Protein AF-F1JXZ9-F1 (afdb_monomer_lite)

Secondary structure (DSSP, 8-state):
--S-BSSSS-B--SSSHHHHHHHHHH--GGG--EEEEEEEEEE--PPP-SS--SEEEEEEEEEEEET--HHHHHHHHHHHHHHHH-TT--EEEEEEEETTEEEEEEEEEE-TTTTTS--TTTTTSSEEEEEEEEEEPHHHHHHTT--TTTEEEEEEEE-

InterPro domains:
  IPR002319 Phenylalanyl-tRNA synthetase [PF01409] (1-159)
  IPR006195 Aminoacyl-tRNA synthetase, class II [PS50862] (1-159)
  IPR045864 Class II Aminoacyl-tRNA synthetase/Biotinyl protein ligase (BPL) and lipoyl protein ligase (LPL) [G3DSA:3.30.930.10] (1-159)
  IPR045864 Class II Aminoacyl-tRNA synthetase/Biotinyl protein ligase (BPL) and lipoyl protein ligase (LPL) [SSF55681] (1-159)

Sequence (159 aa):
QDTFYITNEVLLRTHTSPMQARTMDAHDFSKGGLRMIAPGRVYRRDTDDATHSHQFHQIEGLVVDKNITMADLKGTLDLVMKKMFGQERELRWRPSYFPFTEPSVEVDISCFKCGGKGCNVCKHTGWIEILGAGMVHPNVLEMSGLDSSVYSGFAFGLG

Radius of gyration: 17.1 Å; chains: 1; bounding box: 45×29×46 Å

Foldseek 3Di:
DKWAAPDPPRTFAQAQCVVVLVCLLVDDCVVFKDKDKGKDKGAINDDDDPPDDRIDIKIKIKTKGFPDDVVNVVVVCLVVCCVVQNVLKDKDWDADDDPQAPRKIWIWIQDNPPRQCADPVCNGRRIDTFKIKHKGDQVSCVVSVHHSVGMIMMMMMGD

pLDDT: mean 96.51, std 2.67, range [73.06, 98.81]

Structure (mmCIF, N/CA/C/O backbone):
data_AF-F1JXZ9-F1
#
_entry.id   AF-F1JXZ9-F1
#
loop_
_atom_site.group_PDB
_atom_site.id
_atom_site.type_symbol
_atom_site.label_atom_id
_atom_site.label_alt_id
_atom_site.label_comp_id
_atom_site.label_asym_id
_atom_site.label_entity_id
_atom_site.label_seq_id
_atom_site.pdbx_PDB_ins_code
_atom_site.Cartn_x
_atom_site.Cartn_y
_atom_site.Cartn_z
_atom_site.occupancy
_atom_site.B_iso_or_equiv
_atom_site.auth_seq_id
_atom_site.auth_comp_id
_atom_site.auth_asym_id
_atom_site.auth_atom_id
_atom_site.pdbx_PDB_model_num
ATOM 1 N N . GLN A 1 1 ? 15.072 14.075 6.933 1.00 73.06 1 GLN A N 1
ATOM 2 C CA . GLN A 1 1 ? 15.716 13.205 5.921 1.00 73.06 1 GLN A CA 1
ATOM 3 C C . GLN A 1 1 ? 15.483 11.793 6.409 1.00 73.06 1 GLN A C 1
ATOM 5 O O . GLN A 1 1 ? 16.149 11.369 7.349 1.00 73.06 1 GLN A O 1
ATOM 10 N N . ASP A 1 2 ? 14.477 11.132 5.841 1.00 91.88 2 ASP A N 1
ATOM 11 C CA . ASP A 1 2 ? 13.658 10.138 6.562 1.00 91.88 2 ASP A CA 1
ATOM 12 C C . ASP A 1 2 ? 14.063 8.692 6.230 1.00 91.88 2 ASP A C 1
ATOM 14 O O . ASP A 1 2 ? 13.440 7.718 6.646 1.00 91.88 2 ASP A O 1
ATOM 18 N N . THR A 1 3 ? 15.144 8.553 5.463 1.00 96.56 3 THR A N 1
ATOM 19 C CA . THR A 1 3 ? 15.634 7.304 4.883 1.00 96.56 3 THR A CA 1
ATOM 20 C C . THR A 1 3 ? 17.068 7.041 5.326 1.00 96.56 3 THR A C 1
ATOM 22 O O . THR A 1 3 ? 17.891 7.958 5.378 1.00 96.56 3 THR A O 1
ATOM 25 N N . PHE A 1 4 ? 17.375 5.777 5.622 1.00 96.62 4 PHE A N 1
ATOM 26 C CA . PHE A 1 4 ? 18.737 5.324 5.886 1.00 96.62 4 PHE A CA 1
ATOM 27 C C . PHE A 1 4 ? 19.455 4.992 4.577 1.00 96.62 4 PHE A C 1
ATOM 29 O O . PHE A 1 4 ? 19.076 4.054 3.875 1.00 96.62 4 PHE A O 1
ATOM 36 N N . TYR A 1 5 ? 20.516 5.738 4.283 1.00 96.94 5 TYR A N 1
ATOM 37 C CA . TYR A 1 5 ? 21.385 5.527 3.128 1.00 96.94 5 TYR A CA 1
ATOM 38 C C . TYR A 1 5 ? 22.677 4.820 3.553 1.00 96.94 5 TYR A C 1
ATOM 40 O O . TYR A 1 5 ? 23.286 5.185 4.558 1.00 96.94 5 TYR A O 1
ATOM 48 N N . ILE A 1 6 ? 23.089 3.814 2.782 1.00 97.12 6 ILE A N 1
ATOM 49 C CA . ILE A 1 6 ? 24.401 3.152 2.886 1.00 97.12 6 ILE A CA 1
ATOM 50 C C . ILE A 1 6 ? 25.400 3.868 1.967 1.00 97.12 6 ILE A C 1
ATOM 52 O O . ILE A 1 6 ? 26.544 4.107 2.343 1.00 97.12 6 ILE A O 1
ATOM 56 N N . THR A 1 7 ? 24.945 4.236 0.768 1.00 97.06 7 THR A N 1
ATOM 57 C CA . THR A 1 7 ? 25.643 5.092 -0.203 1.00 97.06 7 THR A CA 1
ATOM 58 C C . THR A 1 7 ? 24.642 6.099 -0.779 1.00 97.06 7 THR A C 1
ATOM 60 O O . THR A 1 7 ? 23.485 6.104 -0.373 1.00 97.06 7 THR A O 1
ATOM 63 N N . ASN A 1 8 ? 25.032 6.927 -1.751 1.00 94.69 8 ASN A N 1
ATOM 64 C CA . ASN A 1 8 ? 24.096 7.855 -2.406 1.00 94.69 8 ASN A CA 1
ATOM 65 C C . ASN A 1 8 ? 22.970 7.153 -3.197 1.00 94.69 8 ASN A C 1
ATOM 67 O O . ASN A 1 8 ? 21.946 7.772 -3.467 1.00 94.69 8 ASN A O 1
ATOM 71 N N . GLU A 1 9 ? 23.146 5.877 -3.553 1.00 95.50 9 GLU A N 1
ATOM 72 C CA . GLU A 1 9 ? 22.206 5.106 -4.387 1.00 95.50 9 GLU A CA 1
ATOM 73 C C . GLU A 1 9 ? 21.636 3.878 -3.664 1.00 95.50 9 GLU A C 1
ATOM 75 O O . GLU A 1 9 ? 20.565 3.382 -4.011 1.00 95.50 9 GLU A O 1
ATOM 80 N N . VAL A 1 10 ? 22.338 3.378 -2.644 1.00 97.44 10 VAL A N 1
ATOM 81 C CA . VAL A 1 10 ? 21.934 2.197 -1.879 1.00 97.44 10 VAL A CA 1
ATOM 82 C C . VAL A 1 10 ? 21.351 2.639 -0.547 1.00 97.44 10 VAL A C 1
ATOM 84 O O . VAL A 1 10 ? 22.014 3.306 0.247 1.00 97.44 10 VAL A O 1
ATOM 87 N N . LEU A 1 11 ? 20.119 2.217 -0.282 1.00 98.00 11 LEU A N 1
ATOM 88 C CA . LEU A 1 11 ? 19.359 2.559 0.916 1.00 98.00 11 LEU A CA 1
ATOM 89 C C . LEU A 1 11 ? 18.684 1.329 1.522 1.00 98.00 11 LEU A C 1
ATOM 91 O O . LEU A 1 11 ? 18.453 0.324 0.843 1.00 98.00 11 LEU A O 1
ATOM 95 N N . LEU A 1 12 ? 18.339 1.418 2.805 1.00 98.19 12 LEU A N 1
ATOM 96 C CA . LEU A 1 12 ? 17.421 0.468 3.423 1.00 98.19 12 LEU A CA 1
ATOM 97 C C . LEU A 1 12 ? 15.999 0.804 2.976 1.00 98.19 12 LEU A C 1
ATOM 99 O O . LEU A 1 12 ? 15.550 1.938 3.136 1.00 98.19 12 LEU A O 1
ATOM 103 N N . ARG A 1 13 ? 15.291 -0.177 2.404 1.00 97.88 13 ARG A N 1
ATOM 104 C CA . ARG A 1 13 ? 13.945 0.037 1.854 1.00 97.88 13 ARG A CA 1
ATOM 105 C C . ARG A 1 13 ? 12.994 0.624 2.906 1.00 97.88 13 ARG A C 1
ATOM 107 O O . ARG A 1 13 ? 12.898 0.115 4.025 1.00 97.88 13 ARG A O 1
ATOM 114 N N . THR A 1 14 ? 12.261 1.657 2.514 1.00 97.75 14 THR A N 1
ATOM 115 C CA . THR A 1 14 ? 11.321 2.399 3.371 1.00 97.75 14 THR A CA 1
ATOM 116 C C . THR A 1 14 ? 9.903 1.830 3.360 1.00 97.75 14 THR A C 1
ATOM 118 O O . THR A 1 14 ? 9.069 2.217 4.179 1.00 97.75 14 THR A O 1
ATOM 121 N N . HIS A 1 15 ? 9.649 0.911 2.431 1.00 98.06 15 HIS A N 1
ATOM 122 C CA . HIS A 1 15 ? 8.406 0.185 2.214 1.00 98.06 15 HIS A CA 1
ATOM 123 C C . HIS A 1 15 ? 8.714 -1.107 1.427 1.00 98.06 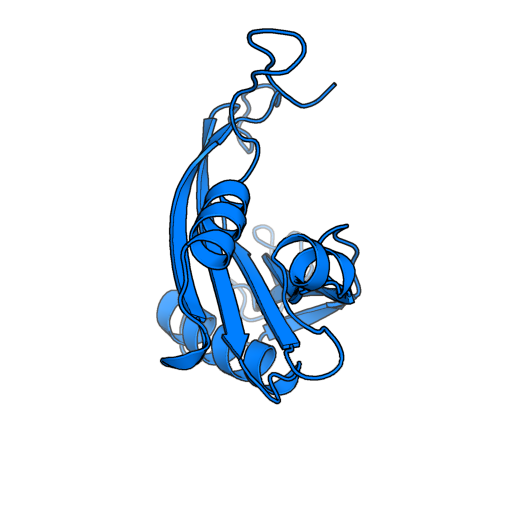15 HIS A C 1
ATOM 125 O O . HIS A 1 15 ? 9.846 -1.334 0.977 1.00 98.06 15 HIS A O 1
ATOM 131 N N . THR A 1 16 ? 7.734 -1.996 1.292 1.00 98.44 16 THR A N 1
ATOM 132 C CA . THR A 1 16 ? 7.861 -3.270 0.562 1.00 98.44 16 THR A CA 1
ATOM 133 C C . THR A 1 16 ? 7.536 -3.156 -0.931 1.00 98.44 16 THR A C 1
ATOM 135 O O . THR A 1 16 ? 7.866 -4.080 -1.676 1.00 98.44 16 THR A O 1
ATOM 138 N N . SER A 1 17 ? 7.016 -2.018 -1.407 1.00 97.88 17 SER A N 1
ATOM 139 C CA . SER A 1 17 ? 6.709 -1.778 -2.831 1.00 97.88 17 SER A CA 1
ATOM 140 C C . SER A 1 17 ? 7.855 -2.030 -3.828 1.00 97.88 17 SER A C 1
ATOM 142 O O . SER A 1 17 ? 7.555 -2.433 -4.949 1.00 97.88 17 SER A O 1
ATOM 144 N N . PRO A 1 18 ? 9.165 -1.916 -3.499 1.00 97.75 18 PRO A N 1
ATOM 145 C CA . PRO A 1 18 ? 10.213 -2.341 -4.430 1.00 97.75 18 PRO A CA 1
ATOM 146 C C . PRO A 1 18 ? 10.123 -3.828 -4.802 1.00 97.75 18 PRO A C 1
ATOM 148 O O . PRO A 1 18 ? 10.590 -4.222 -5.867 1.00 97.75 18 PRO A O 1
ATOM 151 N N . MET A 1 19 ? 9.519 -4.663 -3.948 1.00 98.00 19 MET A N 1
ATOM 152 C CA . MET A 1 19 ? 9.214 -6.052 -4.295 1.00 98.00 19 MET A CA 1
ATOM 153 C C . MET A 1 19 ? 8.119 -6.133 -5.354 1.00 98.00 19 MET A C 1
ATOM 155 O O . MET A 1 19 ? 8.246 -6.933 -6.268 1.00 98.00 19 MET A O 1
ATOM 159 N N . GLN A 1 20 ? 7.091 -5.286 -5.268 1.00 97.88 20 GLN A N 1
ATOM 160 C CA . GLN A 1 20 ? 6.029 -5.217 -6.273 1.00 97.88 20 GLN A CA 1
ATOM 161 C C . GLN A 1 20 ? 6.572 -4.804 -7.636 1.00 97.88 20 GLN A C 1
ATOM 163 O O . GLN A 1 20 ? 6.276 -5.474 -8.615 1.00 97.88 20 GLN A O 1
ATOM 168 N N . ALA A 1 21 ? 7.419 -3.769 -7.690 1.00 96.88 21 ALA A N 1
ATOM 169 C CA . ALA A 1 21 ? 8.076 -3.344 -8.927 1.00 96.88 21 ALA A CA 1
ATOM 170 C C . ALA A 1 21 ? 8.881 -4.494 -9.556 1.00 96.88 21 ALA A C 1
ATOM 172 O O . ALA A 1 21 ? 8.637 -4.876 -10.694 1.00 96.88 21 ALA A O 1
ATOM 173 N N . ARG A 1 22 ? 9.746 -5.150 -8.769 1.00 97.81 22 ARG A N 1
ATOM 174 C CA . ARG A 1 22 ? 10.524 -6.312 -9.236 1.00 97.81 22 ARG A CA 1
ATOM 175 C C . ARG A 1 22 ? 9.647 -7.476 -9.695 1.00 97.81 22 ARG A C 1
ATOM 177 O O . ARG A 1 22 ? 10.033 -8.204 -10.603 1.00 97.81 22 ARG A O 1
ATOM 184 N N . THR A 1 23 ? 8.508 -7.696 -9.042 1.00 97.88 23 THR A N 1
ATOM 185 C CA . THR A 1 23 ? 7.568 -8.748 -9.433 1.00 97.88 23 THR A CA 1
ATOM 186 C C . THR A 1 23 ? 6.807 -8.377 -10.701 1.00 97.88 23 THR A C 1
ATOM 188 O O . THR A 1 23 ? 6.639 -9.255 -11.536 1.00 97.88 23 THR A O 1
ATOM 191 N N . MET A 1 24 ? 6.402 -7.117 -10.888 1.00 97.19 24 MET A N 1
ATOM 192 C CA . MET A 1 24 ? 5.811 -6.649 -12.147 1.00 97.19 24 MET A CA 1
ATOM 193 C C . MET A 1 24 ? 6.792 -6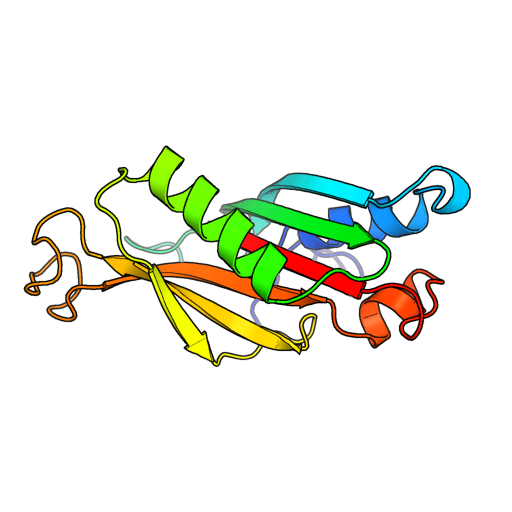.817 -13.308 1.00 97.19 24 MET A C 1
ATOM 195 O O . MET A 1 24 ? 6.423 -7.424 -14.307 1.00 97.19 24 MET A O 1
ATOM 199 N N . ASP A 1 25 ? 8.047 -6.392 -13.142 1.00 96.12 25 ASP A N 1
ATOM 200 C CA . ASP A 1 25 ? 9.079 -6.493 -14.185 1.00 96.12 25 ASP A CA 1
ATOM 201 C C . ASP A 1 25 ? 9.381 -7.950 -14.585 1.00 96.12 25 ASP A C 1
ATOM 203 O O . ASP A 1 25 ? 9.729 -8.234 -15.730 1.00 96.12 25 ASP A O 1
ATOM 207 N N . ALA A 1 26 ? 9.267 -8.887 -13.639 1.00 96.69 26 ALA A N 1
ATOM 208 C CA . ALA A 1 26 ? 9.510 -10.310 -13.872 1.00 96.69 26 ALA A CA 1
ATOM 209 C C . ALA A 1 26 ? 8.262 -11.092 -14.325 1.00 96.69 26 ALA A C 1
ATOM 211 O O . ALA A 1 26 ? 8.383 -12.261 -14.705 1.00 96.69 26 ALA A O 1
ATOM 212 N N . HIS A 1 27 ? 7.065 -10.504 -14.236 1.00 97.88 27 HIS A N 1
ATOM 213 C CA . HIS A 1 27 ? 5.809 -11.203 -14.500 1.00 97.88 27 HIS A CA 1
ATOM 214 C C . HIS A 1 27 ? 5.480 -11.232 -15.992 1.00 97.88 27 HIS A C 1
ATOM 216 O O . HIS A 1 27 ? 5.519 -10.228 -16.695 1.00 97.88 27 HIS A O 1
ATOM 222 N N . ASP A 1 28 ? 5.086 -12.406 -16.475 1.00 96.56 28 ASP A N 1
ATOM 223 C CA . ASP A 1 28 ? 4.630 -12.599 -17.847 1.00 96.56 28 ASP A CA 1
ATOM 224 C C . ASP A 1 28 ? 3.115 -12.355 -17.933 1.00 96.56 28 ASP A C 1
ATOM 226 O O . ASP A 1 28 ? 2.305 -13.265 -17.737 1.00 96.56 28 ASP A O 1
ATOM 230 N N . PHE A 1 29 ? 2.728 -11.115 -18.245 1.00 96.12 29 PHE A N 1
ATOM 231 C CA . PHE A 1 29 ? 1.322 -10.696 -18.337 1.00 96.12 29 PHE A CA 1
ATOM 232 C C . PHE A 1 29 ? 0.532 -11.378 -19.468 1.00 96.12 29 PHE A C 1
ATOM 234 O O . PHE A 1 29 ? -0.698 -11.307 -19.479 1.00 96.12 29 PHE A O 1
ATOM 241 N N . SER A 1 30 ? 1.187 -12.111 -20.380 1.00 94.44 30 SER A N 1
ATOM 242 C CA . SER A 1 30 ? 0.476 -12.969 -21.342 1.00 94.44 30 SER A CA 1
ATOM 243 C C . SER A 1 30 ? -0.196 -14.176 -20.672 1.00 94.44 30 SER A C 1
ATOM 245 O O . SER A 1 30 ? -1.155 -14.730 -21.211 1.00 94.44 30 SER A O 1
ATOM 247 N N . LYS A 1 31 ? 0.261 -14.552 -19.468 1.00 94.75 31 LYS A N 1
ATOM 248 C CA . LYS A 1 31 ? -0.275 -15.665 -18.668 1.00 94.75 31 LYS A CA 1
ATOM 249 C C . LYS A 1 31 ? -1.382 -15.250 -17.695 1.00 94.75 31 LYS A C 1
ATOM 251 O O . LYS A 1 31 ? -1.909 -16.105 -16.986 1.00 94.75 31 LYS A O 1
ATOM 256 N N . GLY A 1 32 ? -1.750 -13.968 -17.666 1.00 96.25 32 GLY A N 1
ATOM 257 C CA . GLY A 1 32 ? -2.814 -13.416 -16.823 1.00 96.25 32 GLY A CA 1
ATOM 258 C C . GLY A 1 32 ? -2.335 -12.305 -15.887 1.00 96.25 32 GLY A C 1
ATOM 259 O O . GLY A 1 32 ? -1.146 -11.992 -15.827 1.00 96.25 32 GLY A O 1
ATOM 260 N N . GLY A 1 33 ? -3.275 -11.702 -15.152 1.00 97.50 33 GLY A N 1
ATOM 261 C CA . GLY A 1 33 ? -2.985 -10.621 -14.210 1.00 97.50 33 GLY A CA 1
ATOM 262 C C . GLY A 1 33 ? -2.142 -11.043 -13.005 1.00 97.50 33 GLY A C 1
ATOM 263 O O . GLY A 1 33 ? -2.184 -12.191 -12.552 1.00 97.50 33 GLY A O 1
ATOM 264 N N . LEU A 1 34 ? -1.413 -10.078 -12.451 1.00 98.44 34 LEU A N 1
ATOM 265 C CA . LEU A 1 34 ? -0.584 -10.228 -11.262 1.00 98.44 34 LEU A CA 1
ATOM 266 C C . LEU A 1 34 ? -1.420 -9.991 -9.998 1.00 98.44 34 LEU A C 1
ATOM 268 O O . LEU A 1 34 ? -2.138 -9.000 -9.888 1.00 98.44 34 LEU A O 1
ATOM 272 N N . ARG A 1 35 ? -1.301 -10.890 -9.018 1.00 98.00 35 ARG A N 1
ATOM 273 C CA . ARG A 1 35 ? -1.885 -10.754 -7.674 1.00 98.00 35 ARG A CA 1
ATOM 274 C C . ARG A 1 35 ? -0.832 -11.183 -6.666 1.00 98.00 35 ARG A C 1
ATOM 276 O O . ARG A 1 35 ? -0.396 -12.332 -6.705 1.00 98.00 35 ARG A O 1
ATOM 283 N N . MET A 1 36 ? -0.409 -10.284 -5.786 1.00 97.94 36 MET A N 1
ATOM 284 C CA . MET A 1 36 ? 0.675 -10.575 -4.848 1.00 97.94 36 MET A CA 1
ATOM 285 C C . MET A 1 36 ? 0.512 -9.872 -3.504 1.00 97.94 36 MET A C 1
ATOM 287 O O . MET A 1 36 ? -0.147 -8.839 -3.397 1.00 97.94 36 MET A O 1
ATOM 291 N N . ILE A 1 37 ? 1.179 -10.437 -2.498 1.00 98.12 37 ILE A N 1
ATOM 292 C CA . ILE A 1 37 ? 1.377 -9.852 -1.173 1.00 98.12 37 ILE A CA 1
ATOM 293 C C . ILE A 1 37 ? 2.881 -9.857 -0.880 1.00 98.12 37 ILE A C 1
ATOM 295 O O . ILE A 1 37 ? 3.556 -10.860 -1.111 1.00 98.12 37 ILE A O 1
ATOM 299 N N . ALA A 1 38 ? 3.400 -8.751 -0.355 1.00 98.06 38 ALA A N 1
ATOM 300 C CA . ALA A 1 38 ? 4.799 -8.561 0.001 1.00 98.06 38 ALA A CA 1
ATOM 301 C C . ALA A 1 38 ? 4.925 -8.225 1.497 1.00 98.06 38 ALA A C 1
ATOM 303 O O . ALA A 1 38 ? 4.939 -7.052 1.862 1.00 98.06 38 ALA A O 1
ATOM 304 N N . PRO A 1 39 ? 5.018 -9.229 2.389 1.00 98.06 39 PRO A N 1
ATOM 305 C CA . PRO A 1 39 ? 5.366 -8.991 3.781 1.00 98.06 39 PRO A CA 1
ATOM 306 C C . PRO A 1 39 ? 6.879 -8.769 3.918 1.00 98.06 39 PRO A C 1
ATOM 308 O O . PRO A 1 39 ? 7.688 -9.438 3.266 1.00 98.06 39 PRO A O 1
ATOM 311 N N . GLY A 1 40 ? 7.305 -7.873 4.805 1.00 98.06 40 GLY A N 1
ATOM 312 C CA . GLY A 1 40 ? 8.730 -7.711 5.063 1.00 98.06 40 GLY A CA 1
ATOM 313 C C . GLY A 1 40 ? 9.099 -6.632 6.066 1.00 98.06 40 GLY A C 1
ATOM 314 O O . GLY A 1 40 ? 8.309 -5.758 6.396 1.00 98.06 40 GLY A O 1
ATOM 315 N N . ARG A 1 41 ? 10.354 -6.689 6.524 1.00 98.25 41 ARG A N 1
ATOM 316 C CA . ARG A 1 41 ? 10.972 -5.616 7.313 1.00 98.25 41 ARG A CA 1
ATOM 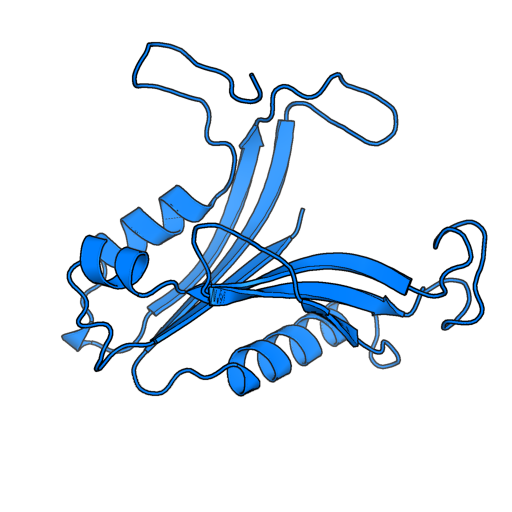317 C C . ARG A 1 41 ? 11.227 -4.392 6.450 1.00 98.25 41 ARG A C 1
ATOM 319 O O . ARG A 1 41 ? 11.732 -4.538 5.331 1.00 98.25 41 ARG A O 1
ATOM 326 N N . VAL A 1 42 ? 10.925 -3.226 6.990 1.00 98.44 42 VAL A N 1
ATOM 327 C CA . VAL A 1 42 ? 11.134 -1.913 6.378 1.00 98.44 42 VAL A CA 1
ATOM 328 C C . VAL A 1 42 ? 11.740 -0.971 7.414 1.00 98.44 42 VAL A C 1
ATOM 330 O O . VAL A 1 42 ? 11.704 -1.253 8.616 1.00 98.44 42 VAL A O 1
ATOM 333 N N . TYR A 1 43 ? 12.332 0.120 6.939 1.00 98.12 43 TYR A N 1
ATOM 334 C CA . TYR A 1 43 ? 13.141 1.004 7.767 1.00 98.12 43 TYR A CA 1
ATOM 335 C C . TYR A 1 43 ? 12.765 2.462 7.539 1.00 98.12 43 TYR A C 1
ATOM 337 O O . TYR A 1 43 ? 12.660 2.912 6.400 1.00 98.12 43 TYR A O 1
ATOM 345 N N . ARG A 1 44 ? 12.614 3.221 8.620 1.00 97.12 44 ARG A N 1
ATOM 346 C CA . ARG A 1 44 ? 12.412 4.674 8.585 1.00 97.12 44 ARG A CA 1
ATOM 347 C C . ARG A 1 44 ? 13.311 5.315 9.615 1.00 97.12 44 ARG A C 1
ATOM 349 O O . ARG A 1 44 ? 13.566 4.728 10.660 1.00 97.12 44 ARG A O 1
ATOM 356 N N . ARG A 1 45 ? 13.796 6.522 9.342 1.00 94.19 45 ARG A N 1
ATOM 357 C CA . ARG A 1 45 ? 14.628 7.266 10.296 1.00 94.19 45 ARG A CA 1
ATOM 358 C C . ARG A 1 45 ? 13.775 7.943 11.380 1.00 94.19 45 ARG A C 1
ATOM 360 O O . ARG A 1 45 ? 13.974 9.117 11.688 1.00 94.19 45 ARG A O 1
ATOM 367 N N . ASP A 1 46 ? 12.832 7.193 11.934 1.00 92.88 46 ASP A N 1
ATOM 368 C CA . ASP A 1 46 ? 12.017 7.616 13.064 1.00 92.88 46 ASP A CA 1
ATOM 369 C C . ASP A 1 46 ? 12.827 7.437 14.353 1.00 92.88 46 ASP A C 1
ATOM 371 O O . ASP A 1 46 ? 13.667 6.541 14.464 1.00 92.88 46 ASP A O 1
ATOM 375 N N . THR A 1 47 ? 12.616 8.326 15.323 1.00 92.69 47 THR A N 1
ATOM 376 C CA . THR A 1 47 ? 13.202 8.155 16.657 1.00 92.69 47 THR A CA 1
ATOM 377 C C . THR A 1 47 ? 12.359 7.136 17.408 1.00 92.69 47 THR A C 1
ATOM 379 O O . THR A 1 47 ? 11.146 7.310 17.483 1.00 92.69 47 THR A O 1
ATOM 382 N N . ASP A 1 48 ? 12.985 6.090 17.950 1.00 93.50 48 ASP A N 1
ATOM 383 C CA . ASP A 1 48 ? 12.256 5.067 18.701 1.00 93.50 48 ASP A CA 1
ATOM 384 C C . ASP A 1 48 ? 11.531 5.691 19.903 1.00 93.50 48 ASP A C 1
ATOM 386 O O . ASP A 1 48 ? 12.144 6.325 20.767 1.00 93.50 48 ASP A O 1
ATOM 390 N N . ASP A 1 49 ? 10.218 5.486 19.955 1.00 93.25 49 ASP A N 1
ATOM 391 C CA . ASP A 1 49 ? 9.348 5.916 21.044 1.00 93.25 49 ASP A CA 1
ATOM 392 C C . ASP A 1 49 ? 8.232 4.881 21.288 1.00 93.25 49 ASP A C 1
ATOM 394 O O . ASP A 1 49 ? 8.274 3.756 20.792 1.00 93.25 49 ASP A O 1
ATOM 398 N N . ALA A 1 50 ? 7.228 5.222 22.098 1.00 90.50 50 ALA A N 1
ATOM 399 C CA . ALA A 1 50 ? 6.134 4.303 22.428 1.00 90.50 50 ALA A CA 1
ATOM 400 C C . ALA A 1 50 ? 5.235 3.923 21.229 1.00 90.50 50 ALA A C 1
ATOM 402 O O . ALA A 1 50 ? 4.418 3.009 21.343 1.00 90.50 50 ALA A O 1
ATOM 403 N N . THR A 1 51 ? 5.337 4.645 20.115 1.00 88.75 51 THR A N 1
ATOM 404 C CA . THR A 1 51 ? 4.471 4.543 18.933 1.00 88.75 51 THR A CA 1
ATOM 405 C C . THR A 1 51 ? 5.230 4.370 17.617 1.00 88.75 51 THR A C 1
ATOM 407 O O . THR A 1 51 ? 4.602 4.045 16.612 1.00 88.75 51 THR A O 1
ATOM 410 N N . HIS A 1 52 ? 6.555 4.528 17.614 1.00 93.94 52 HIS A N 1
ATOM 411 C CA . HIS A 1 52 ? 7.395 4.432 16.423 1.00 93.94 52 HIS A CA 1
ATOM 412 C C . HIS A 1 52 ? 8.624 3.565 16.675 1.00 93.94 52 HIS A C 1
ATOM 414 O O . HIS A 1 52 ? 9.219 3.589 17.753 1.00 93.94 52 HIS A O 1
ATOM 420 N N . SER A 1 53 ? 9.026 2.828 15.640 1.00 95.19 53 SER A N 1
ATOM 421 C CA . SER A 1 53 ? 10.312 2.145 15.604 1.00 95.19 53 SER A CA 1
ATOM 422 C C . SER A 1 53 ? 10.996 2.373 14.264 1.00 95.19 53 SER A C 1
ATOM 424 O O . SER A 1 53 ? 10.358 2.292 13.214 1.00 95.19 53 SER A O 1
ATOM 426 N N . HIS A 1 54 ? 12.310 2.588 14.291 1.00 95.75 54 HIS A N 1
ATOM 427 C CA . HIS A 1 54 ? 13.135 2.731 13.093 1.00 95.75 54 HIS A CA 1
ATOM 428 C C . HIS A 1 54 ? 13.124 1.481 12.193 1.00 95.75 54 HIS A C 1
ATOM 430 O O . HIS A 1 54 ? 13.432 1.568 11.001 1.00 95.75 54 HIS A O 1
ATOM 436 N N . GLN A 1 55 ? 12.776 0.317 12.755 1.00 97.50 55 GLN A N 1
ATOM 437 C CA . GLN A 1 55 ? 12.582 -0.942 12.045 1.00 97.50 55 GLN A CA 1
ATOM 438 C C . GLN A 1 55 ? 11.229 -1.544 12.420 1.00 97.50 55 GLN A C 1
ATOM 440 O O . GLN A 1 55 ? 10.975 -1.889 13.570 1.00 97.50 55 GLN A O 1
ATOM 445 N N . PHE A 1 56 ? 10.401 -1.799 11.418 1.00 97.50 56 PHE A N 1
ATOM 446 C CA . PHE A 1 56 ? 9.090 -2.407 11.607 1.00 97.50 56 PHE A CA 1
ATOM 447 C C . PHE A 1 56 ? 8.761 -3.324 10.429 1.00 97.50 56 PHE A C 1
ATOM 449 O O . PHE A 1 56 ? 9.579 -3.521 9.524 1.00 97.50 56 PHE A O 1
ATOM 456 N N . HIS A 1 57 ? 7.600 -3.967 10.477 1.00 98.06 57 HIS A N 1
ATOM 457 C CA . HIS A 1 57 ? 7.140 -4.843 9.409 1.00 98.06 57 HIS A CA 1
ATOM 458 C C . HIS A 1 57 ? 6.018 -4.149 8.655 1.00 98.06 57 HIS A C 1
ATOM 460 O O . HIS A 1 57 ? 5.241 -3.415 9.243 1.00 98.06 57 HIS A O 1
ATOM 466 N N . GLN A 1 58 ? 5.957 -4.370 7.352 1.00 97.31 58 GLN A N 1
ATOM 467 C CA . GLN A 1 58 ? 4.822 -3.975 6.537 1.00 97.31 58 GLN A CA 1
ATOM 468 C C . GLN A 1 58 ? 4.391 -5.145 5.676 1.00 97.31 58 GLN A C 1
ATOM 470 O O . GLN A 1 58 ? 5.190 -6.025 5.338 1.00 97.31 58 GLN A O 1
ATOM 475 N N . ILE A 1 59 ? 3.116 -5.133 5.325 1.00 97.75 59 ILE A N 1
ATOM 476 C CA . ILE A 1 59 ? 2.528 -5.997 4.320 1.00 97.75 59 ILE A CA 1
ATOM 477 C C . ILE A 1 59 ? 1.888 -5.088 3.290 1.00 97.75 59 ILE A C 1
ATOM 479 O O . ILE A 1 59 ? 0.967 -4.339 3.610 1.00 97.75 59 ILE A O 1
ATOM 483 N N . GLU A 1 60 ? 2.336 -5.187 2.046 1.00 98.50 60 GLU A N 1
ATOM 484 C CA . GLU A 1 60 ? 1.641 -4.542 0.942 1.00 98.50 60 GLU A CA 1
ATOM 485 C C . GLU A 1 60 ? 1.062 -5.555 -0.036 1.00 98.50 60 GLU A C 1
ATOM 487 O O . GLU A 1 60 ? 1.650 -6.610 -0.279 1.00 98.50 60 GLU A O 1
ATOM 492 N N . GLY A 1 61 ? -0.087 -5.224 -0.612 1.00 98.31 61 GLY A N 1
ATOM 493 C CA . GLY A 1 61 ? -0.715 -5.982 -1.683 1.00 98.31 61 GLY A CA 1
ATOM 494 C C . GLY A 1 61 ? -0.729 -5.205 -2.988 1.00 98.31 61 GLY A C 1
ATOM 495 O O . GLY A 1 61 ? -0.848 -3.982 -2.982 1.00 98.31 61 GLY A O 1
ATOM 496 N N . LEU A 1 62 ? -0.640 -5.938 -4.097 1.00 98.75 62 LEU A N 1
ATOM 497 C CA . LEU A 1 62 ? -0.765 -5.411 -5.451 1.00 98.75 62 LEU A CA 1
ATOM 498 C C . LEU A 1 62 ? -1.616 -6.366 -6.292 1.00 98.75 62 LEU A C 1
ATOM 500 O O . LEU A 1 62 ? -1.365 -7.576 -6.326 1.00 98.75 62 LEU A O 1
ATOM 504 N N . VAL A 1 63 ? -2.592 -5.805 -7.001 1.00 98.75 63 VAL A N 1
ATOM 505 C CA . VAL A 1 63 ? -3.343 -6.488 -8.057 1.00 98.75 63 VAL A CA 1
ATOM 506 C C . VAL A 1 63 ? -3.254 -5.653 -9.324 1.00 98.75 63 VAL A C 1
ATOM 508 O O . VAL A 1 63 ? -3.609 -4.480 -9.292 1.00 98.75 63 VAL A O 1
ATOM 511 N N . VAL A 1 64 ? -2.810 -6.255 -10.427 1.00 98.75 64 VAL A N 1
ATOM 512 C CA . VAL A 1 64 ? -2.749 -5.630 -11.756 1.00 98.75 64 VAL A CA 1
ATOM 513 C C . VAL A 1 64 ? -3.347 -6.590 -12.776 1.00 98.75 64 VAL A C 1
ATOM 515 O O . VAL A 1 64 ? -2.876 -7.716 -12.932 1.00 98.75 64 VAL A O 1
ATOM 518 N N . ASP A 1 65 ? -4.392 -6.154 -13.467 1.00 98.50 65 ASP A N 1
ATOM 519 C CA . ASP A 1 65 ? -5.067 -6.917 -14.518 1.00 98.50 65 ASP A CA 1
ATOM 520 C C . ASP A 1 65 ? -5.831 -5.948 -15.437 1.00 98.50 65 ASP A C 1
ATOM 522 O O . ASP A 1 65 ? -5.832 -4.730 -15.241 1.00 98.50 65 ASP A O 1
ATOM 526 N N . LYS A 1 66 ? -6.507 -6.475 -16.451 1.00 97.62 66 LYS A N 1
ATOM 527 C CA . LYS A 1 66 ? -7.429 -5.679 -17.267 1.00 97.62 66 LYS A CA 1
ATOM 528 C C . LYS A 1 66 ? -8.710 -5.402 -16.479 1.00 97.62 66 LYS A C 1
ATOM 530 O O . LYS A 1 66 ? -9.258 -6.307 -15.855 1.00 97.62 66 LYS A O 1
ATOM 535 N N . ASN A 1 67 ? -9.228 -4.177 -16.579 1.00 95.62 67 ASN A N 1
ATOM 536 C CA . ASN A 1 67 ? -10.494 -3.745 -15.965 1.00 95.62 67 ASN A CA 1
ATOM 537 C C . ASN A 1 67 ? -10.538 -3.812 -14.425 1.00 95.62 67 ASN A C 1
ATOM 539 O O . ASN A 1 67 ? -11.610 -4.006 -13.856 1.00 95.62 67 ASN A O 1
ATOM 543 N N . ILE A 1 68 ? -9.406 -3.634 -13.739 1.00 98.44 68 ILE A N 1
ATOM 544 C CA . ILE A 1 68 ? -9.394 -3.471 -12.279 1.00 98.44 68 ILE A CA 1
ATOM 545 C C . ILE A 1 68 ? -9.901 -2.074 -11.909 1.00 98.44 68 ILE A C 1
ATOM 547 O O . ILE A 1 68 ? -9.470 -1.064 -12.474 1.00 98.44 68 ILE A O 1
ATOM 551 N N . THR A 1 69 ? -10.804 -2.007 -10.936 1.00 98.44 69 THR A N 1
ATOM 552 C CA . THR A 1 69 ? -11.486 -0.779 -10.522 1.00 98.44 69 THR A CA 1
ATOM 553 C C . THR A 1 69 ? -11.334 -0.505 -9.027 1.00 98.44 69 THR A C 1
ATOM 555 O O . THR A 1 69 ? -10.994 -1.374 -8.224 1.00 98.44 69 THR A O 1
ATOM 558 N N . MET A 1 70 ? -11.691 0.715 -8.619 1.00 98.06 70 MET A N 1
ATOM 559 C CA . MET A 1 70 ? -11.785 1.084 -7.204 1.00 98.06 70 MET A CA 1
ATOM 560 C C . MET A 1 70 ? -12.810 0.226 -6.439 1.00 98.06 70 MET A C 1
ATOM 562 O O . MET A 1 70 ? -12.692 0.052 -5.227 1.00 98.06 70 MET A O 1
ATOM 566 N N . ALA A 1 71 ? -13.829 -0.313 -7.120 1.00 98.31 71 ALA A N 1
ATOM 567 C CA . ALA A 1 71 ? -14.798 -1.208 -6.494 1.00 98.31 71 ALA A CA 1
ATOM 568 C C . ALA A 1 71 ? -14.146 -2.537 -6.079 1.00 98.31 71 ALA A C 1
ATOM 570 O O . ALA A 1 71 ? -14.441 -3.038 -4.994 1.00 98.31 71 ALA A O 1
ATOM 571 N N . ASP A 1 72 ? -13.203 -3.047 -6.877 1.00 98.62 72 ASP A N 1
ATOM 572 C CA . ASP A 1 72 ? -12.443 -4.261 -6.560 1.00 98.62 72 ASP A CA 1
ATOM 573 C C . ASP A 1 72 ? -11.538 -4.050 -5.344 1.00 98.62 72 ASP A C 1
ATOM 575 O O . ASP A 1 72 ? -11.502 -4.895 -4.445 1.00 98.62 72 ASP A O 1
ATOM 579 N N . LEU A 1 73 ? -10.878 -2.887 -5.256 1.00 98.56 73 LEU A N 1
ATOM 580 C CA . LEU A 1 73 ? -10.117 -2.494 -4.066 1.00 98.56 73 LEU A CA 1
ATOM 581 C C . LEU A 1 73 ? -11.022 -2.444 -2.827 1.00 98.56 73 LEU A C 1
ATOM 583 O O . LEU A 1 73 ? -10.687 -3.016 -1.787 1.00 98.56 73 LEU A O 1
ATOM 587 N N . LYS A 1 74 ? -12.185 -1.790 -2.938 1.00 97.94 74 LYS A N 1
ATOM 588 C CA . LYS A 1 74 ? -13.153 -1.682 -1.837 1.00 97.94 74 LYS A CA 1
ATOM 589 C C . LYS A 1 74 ? -13.638 -3.045 -1.360 1.00 97.94 74 LYS A C 1
ATOM 591 O O . LYS A 1 74 ? -13.627 -3.289 -0.157 1.00 97.94 74 LYS A O 1
ATOM 596 N N . GLY A 1 75 ? -14.021 -3.930 -2.279 1.00 97.94 75 GLY A N 1
ATOM 597 C CA . GLY A 1 75 ? -14.462 -5.284 -1.944 1.00 97.94 75 GLY A CA 1
ATOM 598 C C . GLY A 1 75 ? -13.349 -6.122 -1.314 1.00 97.94 75 GLY A C 1
ATOM 599 O O . GLY A 1 75 ? -13.577 -6.808 -0.318 1.00 97.94 75 GLY A O 1
ATOM 600 N N . THR A 1 76 ? -12.129 -6.013 -1.845 1.00 97.94 76 THR A N 1
ATOM 601 C CA . THR A 1 76 ? -10.955 -6.716 -1.311 1.00 97.94 76 THR A CA 1
ATOM 602 C C . THR A 1 76 ? -10.666 -6.287 0.124 1.00 97.94 76 THR A C 1
ATOM 604 O O . THR A 1 76 ? -10.552 -7.134 1.009 1.00 97.94 76 THR A O 1
ATOM 607 N N . LEU A 1 77 ? -10.587 -4.981 0.384 1.00 97.38 77 LEU A N 1
ATOM 608 C CA . LEU A 1 77 ? -10.282 -4.482 1.722 1.00 97.38 77 LEU A CA 1
ATOM 609 C C . LEU A 1 77 ? -11.434 -4.685 2.705 1.00 97.38 77 LEU A C 1
ATOM 611 O O . LEU A 1 77 ? -11.162 -5.024 3.851 1.00 97.38 77 LEU A O 1
ATOM 615 N N . ASP A 1 78 ? -12.697 -4.563 2.288 1.00 96.56 78 ASP A N 1
ATOM 616 C CA . ASP A 1 78 ? -13.838 -4.894 3.154 1.00 96.56 78 ASP A CA 1
ATOM 617 C C . ASP A 1 78 ? -13.753 -6.347 3.645 1.00 96.56 78 ASP A C 1
ATOM 619 O O . ASP A 1 78 ? -13.839 -6.607 4.848 1.00 96.56 78 ASP A O 1
ATOM 623 N N . LEU A 1 79 ? -13.469 -7.286 2.734 1.00 96.69 79 LEU A N 1
ATOM 624 C CA . LEU A 1 79 ? -13.292 -8.695 3.073 1.00 96.69 79 LEU A CA 1
ATOM 625 C C . LEU A 1 79 ? -12.108 -8.913 4.027 1.00 96.69 79 LEU A C 1
ATOM 627 O O . LEU A 1 79 ? -12.262 -9.590 5.046 1.00 96.69 79 LEU A O 1
ATOM 631 N N . VAL A 1 80 ? -10.934 -8.355 3.711 1.00 94.69 80 VAL A N 1
ATOM 632 C CA . VAL A 1 80 ? -9.714 -8.537 4.516 1.00 94.69 80 VAL A CA 1
ATOM 633 C C . VAL A 1 80 ? -9.888 -7.928 5.908 1.00 94.69 80 VAL A C 1
ATOM 635 O O . VAL A 1 80 ? -9.652 -8.612 6.905 1.00 94.69 80 VAL A O 1
ATOM 638 N N . MET A 1 81 ? -10.372 -6.688 6.001 1.00 94.62 81 MET A N 1
ATOM 639 C CA . MET A 1 81 ? -10.578 -6.006 7.280 1.00 94.62 81 MET A CA 1
ATOM 640 C C . MET A 1 81 ? -11.592 -6.749 8.153 1.00 94.62 81 MET A C 1
ATOM 642 O O . MET A 1 81 ? -11.330 -6.966 9.334 1.00 94.62 81 MET A O 1
ATOM 646 N N . LYS A 1 82 ? -12.710 -7.225 7.590 1.00 94.69 82 LYS A N 1
ATOM 647 C CA . LYS A 1 82 ? -13.701 -7.999 8.355 1.00 94.69 82 LYS A CA 1
ATOM 648 C C . LYS A 1 82 ? -13.190 -9.368 8.793 1.00 94.69 82 LYS A C 1
ATOM 650 O O . LYS A 1 82 ? -13.590 -9.874 9.844 1.00 94.69 82 LYS A O 1
ATOM 655 N N . LYS A 1 83 ? -12.314 -9.998 8.004 1.00 95.38 83 LYS A N 1
ATOM 656 C CA . LYS A 1 83 ? -11.661 -11.259 8.387 1.00 95.38 83 LYS A CA 1
ATOM 657 C C . LYS A 1 83 ? -10.633 -11.067 9.499 1.00 95.38 83 LYS A C 1
ATOM 659 O O . LYS A 1 83 ? -10.528 -11.943 10.350 1.00 95.38 83 LYS A O 1
ATOM 664 N N . MET A 1 84 ? -9.915 -9.946 9.505 1.00 92.88 84 MET A N 1
ATOM 665 C CA . MET A 1 84 ? -8.887 -9.653 10.508 1.00 92.88 84 MET A CA 1
ATOM 666 C C . MET A 1 84 ? -9.461 -9.071 11.807 1.00 92.88 84 MET A C 1
ATOM 668 O O . MET A 1 84 ? -9.008 -9.436 12.887 1.00 92.88 84 MET A O 1
ATOM 672 N N . PHE A 1 85 ? -10.453 -8.182 11.713 1.00 92.94 85 PHE A N 1
ATOM 673 C CA . PHE A 1 85 ? -10.892 -7.333 12.830 1.00 92.94 85 PHE A CA 1
ATOM 674 C C . PHE A 1 85 ? -12.347 -7.554 13.282 1.00 92.94 85 PHE A C 1
ATOM 676 O O . PHE A 1 85 ? -12.783 -6.908 14.239 1.00 92.94 85 PHE A O 1
ATOM 683 N N . GLY A 1 86 ? -13.093 -8.452 12.629 1.00 93.25 86 GLY A N 1
ATOM 684 C CA . GLY A 1 86 ? -14.479 -8.797 12.975 1.00 93.25 86 GLY A CA 1
ATOM 685 C C . GLY A 1 86 ? -15.493 -8.412 11.894 1.00 93.25 86 GLY A C 1
ATOM 686 O O . GLY A 1 86 ? -15.333 -7.419 11.188 1.00 93.25 86 GLY A O 1
ATOM 687 N N . GLN A 1 87 ? -16.557 -9.207 11.754 1.00 94.94 87 GLN A N 1
ATOM 688 C CA . GLN A 1 87 ? -17.576 -9.023 10.706 1.00 94.94 87 GLN A CA 1
ATOM 689 C C . GLN A 1 87 ? -18.430 -7.765 10.909 1.00 94.94 87 GLN A C 1
ATOM 691 O O . GLN A 1 87 ? -18.983 -7.226 9.956 1.00 94.94 87 GLN A O 1
ATOM 696 N N . GLU A 1 88 ? -18.508 -7.289 12.145 1.00 93.25 88 GLU A N 1
ATOM 697 C CA . GLU A 1 88 ? -19.210 -6.081 12.562 1.00 93.25 88 GLU A CA 1
ATOM 698 C C . GLU A 1 88 ? -18.457 -4.785 12.234 1.00 93.25 88 GLU A C 1
ATOM 700 O O . GLU A 1 88 ? -18.962 -3.698 12.508 1.00 93.25 88 GLU A O 1
ATOM 705 N N . ARG A 1 89 ? -17.232 -4.871 11.697 1.00 93.62 89 ARG A N 1
ATOM 706 C CA . ARG A 1 89 ? -16.422 -3.687 11.409 1.00 93.62 89 ARG A CA 1
ATOM 707 C C . ARG A 1 89 ? -16.920 -2.972 10.165 1.00 93.62 89 ARG A C 1
ATOM 709 O O . ARG A 1 89 ? -16.978 -3.541 9.078 1.00 93.62 89 ARG A O 1
ATOM 716 N N . GLU A 1 90 ? -17.190 -1.685 10.334 1.00 95.19 90 GLU A N 1
ATOM 717 C CA . GLU A 1 90 ? -17.391 -0.749 9.232 1.00 95.19 90 GLU A CA 1
ATOM 718 C C . GLU A 1 90 ? -16.061 -0.138 8.788 1.00 95.19 90 GLU A C 1
ATOM 720 O O . GLU A 1 90 ? -15.164 0.066 9.614 1.00 95.19 90 GLU A O 1
ATOM 725 N N . LEU A 1 91 ? -15.957 0.169 7.492 1.00 95.75 91 LEU A N 1
ATOM 726 C CA . LEU A 1 91 ? -14.815 0.849 6.883 1.00 95.75 91 LEU A CA 1
ATOM 727 C C . LEU A 1 91 ? -15.200 2.285 6.518 1.00 95.75 91 LEU A C 1
ATOM 729 O O . LEU A 1 91 ? -16.265 2.528 5.947 1.00 95.75 91 LEU A O 1
ATOM 733 N N . ARG A 1 92 ? -14.290 3.225 6.769 1.00 96.12 92 ARG A N 1
ATOM 734 C CA . ARG A 1 92 ? -14.383 4.617 6.325 1.00 96.12 92 ARG A CA 1
ATOM 735 C C . ARG A 1 92 ? -13.217 4.929 5.402 1.00 96.12 92 ARG A C 1
ATOM 737 O O . ARG A 1 92 ? -12.071 4.643 5.723 1.00 96.12 92 ARG A O 1
ATOM 744 N N . TRP A 1 93 ? -13.532 5.546 4.271 1.00 96.81 93 TRP A N 1
ATOM 745 C CA . TRP A 1 93 ? -12.584 5.851 3.207 1.00 96.81 93 TRP A CA 1
ATOM 746 C C . TRP A 1 93 ? -12.388 7.358 3.141 1.00 96.81 93 TRP A C 1
ATOM 748 O O . TRP A 1 93 ? -13.366 8.093 2.983 1.00 96.81 93 TRP A O 1
ATOM 758 N N . ARG A 1 94 ? -11.148 7.821 3.255 1.00 97.56 94 ARG A N 1
ATOM 759 C CA . ARG A 1 94 ? -10.803 9.242 3.176 1.00 97.56 94 ARG A CA 1
ATOM 760 C C . ARG A 1 94 ? -9.875 9.464 1.987 1.00 97.56 94 ARG A C 1
ATOM 762 O O . ARG A 1 94 ? -8.908 8.718 1.871 1.00 97.56 94 ARG A O 1
ATOM 769 N N . PRO A 1 95 ? -10.137 10.440 1.102 1.00 97.44 95 PRO A N 1
ATOM 770 C CA . PRO A 1 95 ? -9.158 10.835 0.096 1.00 97.44 95 PRO A CA 1
ATOM 771 C C . PRO A 1 95 ? -7.824 11.181 0.763 1.00 97.44 95 PRO A C 1
ATOM 773 O O . PRO A 1 95 ? -7.808 11.868 1.784 1.00 97.44 95 PRO A O 1
ATOM 776 N N . SER A 1 96 ? -6.731 10.690 0.193 1.00 97.62 96 SER A N 1
ATOM 777 C CA . SER A 1 96 ? -5.366 10.985 0.636 1.00 97.62 96 SER A CA 1
ATOM 778 C C . SER A 1 96 ? -4.462 11.122 -0.594 1.00 97.62 96 SER A C 1
ATOM 780 O O . SER A 1 96 ? -4.959 11.254 -1.713 1.00 97.62 96 SER A O 1
ATOM 782 N N . TYR A 1 97 ? -3.147 11.123 -0.405 1.00 97.56 97 TYR A N 1
ATOM 783 C CA . TYR A 1 97 ? -2.169 11.229 -1.480 1.00 97.56 97 TYR A CA 1
ATOM 784 C C . TYR A 1 97 ? -0.988 10.291 -1.235 1.00 97.56 97 TYR A C 1
ATOM 786 O O . TYR A 1 97 ? -0.287 10.411 -0.230 1.00 97.56 97 TYR A O 1
ATOM 794 N N . PHE A 1 98 ? -0.726 9.410 -2.201 1.00 97.44 98 PHE A N 1
ATOM 795 C CA . PHE A 1 98 ? 0.508 8.639 -2.288 1.00 97.44 98 PHE A CA 1
ATOM 796 C C . PHE A 1 98 ? 1.063 8.749 -3.714 1.00 97.44 98 PHE A C 1
ATOM 798 O O . PHE A 1 98 ? 0.316 8.526 -4.662 1.00 97.44 98 PHE A O 1
ATOM 805 N N . PRO A 1 99 ? 2.365 9.028 -3.912 1.00 96.94 99 PRO A N 1
ATOM 806 C CA . PRO A 1 99 ? 2.926 9.257 -5.251 1.00 96.94 99 PRO A CA 1
ATOM 807 C C . PRO A 1 99 ? 2.769 8.095 -6.247 1.00 96.94 99 PRO A C 1
ATOM 809 O O . PRO A 1 99 ? 2.904 8.288 -7.450 1.00 96.94 99 PRO A O 1
ATOM 812 N N . PHE A 1 100 ? 2.537 6.879 -5.751 1.00 96.62 100 PHE A N 1
ATOM 813 C CA . PHE A 1 100 ? 2.424 5.653 -6.544 1.00 96.62 100 PHE A CA 1
ATOM 814 C C . PHE A 1 100 ? 0.971 5.208 -6.780 1.00 96.62 100 PHE A C 1
ATOM 816 O O . PHE A 1 100 ? 0.756 4.191 -7.443 1.00 96.62 100 PHE A O 1
ATOM 823 N N . THR A 1 101 ? -0.027 5.961 -6.297 1.00 98.38 101 THR A N 1
ATOM 824 C CA . THR A 1 101 ? -1.448 5.683 -6.551 1.00 98.38 101 THR A CA 1
ATOM 825 C C . THR A 1 101 ? -2.259 6.932 -6.897 1.00 98.38 101 THR A C 1
ATOM 827 O O . THR A 1 101 ? -2.055 7.990 -6.316 1.00 98.38 101 THR A O 1
ATOM 830 N N . GLU A 1 102 ? -3.231 6.801 -7.801 1.00 97.88 102 GLU A N 1
ATOM 831 C CA . GLU A 1 102 ? -4.199 7.847 -8.141 1.00 97.88 102 GLU A CA 1
ATOM 832 C C . GLU A 1 102 ? -5.512 7.232 -8.683 1.00 97.88 102 GLU A C 1
ATOM 834 O O . GLU A 1 102 ? -5.488 6.591 -9.735 1.00 97.88 102 GLU A O 1
ATOM 839 N N . PRO A 1 103 ? -6.671 7.403 -8.010 1.00 98.00 103 PRO A N 1
ATOM 840 C CA . PRO A 1 103 ? -6.858 8.091 -6.732 1.00 98.00 103 PRO A CA 1
ATOM 841 C C . PRO A 1 103 ? -6.278 7.315 -5.538 1.00 98.00 103 PRO A C 1
ATOM 843 O O . PRO A 1 103 ? -6.262 6.080 -5.516 1.00 98.00 103 PRO A O 1
ATOM 846 N N . SER A 1 104 ? -5.870 8.072 -4.518 1.00 98.50 104 SER A N 1
ATOM 847 C CA . SER A 1 104 ? -5.335 7.587 -3.241 1.00 98.50 104 SER A CA 1
ATOM 848 C C . SER A 1 104 ? -6.343 7.736 -2.094 1.00 98.50 104 SER A C 1
ATOM 850 O O . SER A 1 104 ? -7.102 8.706 -2.029 1.00 98.50 104 SER A O 1
ATOM 852 N N . VAL A 1 105 ? -6.344 6.782 -1.161 1.00 98.12 105 VAL A N 1
ATOM 853 C CA . VAL A 1 105 ? -7.232 6.754 0.007 1.00 98.12 105 VAL A CA 1
ATOM 854 C C . VAL A 1 105 ? -6.531 6.250 1.268 1.00 98.12 105 VAL A C 1
ATOM 856 O O . VAL A 1 105 ? -5.724 5.327 1.236 1.00 98.12 105 VAL A O 1
ATOM 859 N N . GLU A 1 106 ? -6.911 6.811 2.406 1.00 98.12 106 GLU A N 1
ATOM 860 C CA . GLU A 1 106 ? -6.714 6.205 3.722 1.00 98.12 106 GLU A CA 1
ATOM 861 C C . GLU A 1 106 ? -7.969 5.428 4.118 1.00 98.12 106 GLU A C 1
ATOM 863 O O . GLU A 1 106 ? -9.099 5.840 3.820 1.00 98.12 106 GLU A O 1
ATOM 868 N N . VAL A 1 107 ? -7.767 4.296 4.790 1.00 97.44 107 VAL A N 1
ATOM 869 C CA . VAL A 1 107 ? -8.847 3.417 5.237 1.00 97.44 107 VAL A CA 1
ATOM 870 C C . VAL A 1 107 ? -8.808 3.289 6.750 1.00 97.44 107 VAL A C 1
ATOM 872 O O . VAL A 1 107 ? -7.846 2.788 7.340 1.00 97.44 107 VAL A O 1
ATOM 875 N N . ASP A 1 108 ? -9.908 3.708 7.364 1.00 97.06 108 ASP A N 1
ATOM 876 C CA . ASP A 1 108 ? -10.145 3.558 8.788 1.00 97.06 108 ASP A CA 1
ATOM 877 C C . ASP A 1 108 ? -11.157 2.437 9.042 1.00 97.06 108 ASP A C 1
ATOM 879 O O . ASP A 1 108 ? -12.075 2.218 8.247 1.00 97.06 108 ASP A O 1
ATOM 883 N N . ILE A 1 109 ? -11.053 1.785 10.198 1.00 96.62 109 ILE A N 1
ATOM 884 C CA . ILE A 1 109 ? -12.065 0.850 10.697 1.00 96.62 109 ILE A CA 1
ATOM 885 C C . ILE A 1 109 ? -12.768 1.414 11.929 1.00 96.62 109 ILE A C 1
ATOM 887 O O . ILE A 1 109 ? -12.180 2.143 12.737 1.00 96.62 109 ILE A O 1
ATOM 891 N N . SER A 1 110 ? -14.036 1.047 12.104 1.00 96.88 110 SER A N 1
ATOM 892 C CA . SER A 1 110 ? -14.774 1.344 13.336 1.00 96.88 110 SER A CA 1
ATOM 893 C C . SER A 1 110 ? -14.029 0.799 14.565 1.00 96.88 110 SER A C 1
ATOM 895 O O . SER A 1 110 ? -13.555 -0.340 14.595 1.00 96.88 110 SER A O 1
ATOM 897 N N . CYS A 1 111 ? -13.917 1.620 15.608 1.00 96.12 111 CYS A N 1
ATOM 898 C CA . CYS A 1 111 ? -13.125 1.292 16.788 1.00 96.12 111 CYS A CA 1
ATOM 899 C C . CYS A 1 111 ? -13.670 0.054 17.516 1.00 96.12 111 CYS A C 1
ATOM 901 O O . CYS A 1 111 ? -14.809 0.054 17.990 1.00 96.12 111 CYS A O 1
ATOM 903 N N . PHE A 1 112 ? -12.811 -0.952 17.704 1.00 93.38 112 PHE A N 1
ATOM 904 C CA . PHE A 1 112 ? -13.186 -2.218 18.337 1.00 93.38 112 PHE A CA 1
ATOM 905 C C . PHE A 1 112 ? -13.715 -2.088 19.762 1.00 93.38 112 PHE A C 1
ATOM 907 O O . PHE A 1 112 ? -14.614 -2.824 20.159 1.00 93.38 112 PHE A O 1
ATOM 914 N N . LYS A 1 113 ? -13.199 -1.115 20.516 1.00 94.12 113 LYS A N 1
ATOM 915 C CA . LYS A 1 113 ? -13.541 -0.916 21.925 1.00 94.12 113 LYS A CA 1
ATOM 916 C C . LYS A 1 113 ? -14.899 -0.244 22.134 1.00 94.12 113 LYS A C 1
ATOM 918 O O . LYS A 1 113 ? -15.574 -0.539 23.112 1.00 94.12 113 LYS A O 1
ATOM 923 N N . CYS A 1 114 ? -15.277 0.695 21.267 1.00 95.00 114 CYS A N 1
ATOM 924 C CA . CYS A 1 114 ? -16.467 1.534 21.473 1.00 95.00 114 CYS A CA 1
ATOM 925 C C . CYS A 1 114 ? -17.535 1.398 20.381 1.00 95.00 114 CYS A C 1
ATOM 927 O O . CYS A 1 114 ? -18.579 2.038 20.490 1.00 95.00 114 CYS A O 1
ATOM 929 N N . GLY A 1 115 ? -17.279 0.606 19.335 1.00 92.06 115 GLY A N 1
ATOM 930 C CA . GLY A 1 115 ? -18.209 0.409 18.222 1.00 92.06 115 GLY A CA 1
ATOM 931 C C . GLY A 1 115 ? -18.548 1.709 17.491 1.00 92.06 115 GLY A C 1
ATOM 932 O O . GLY A 1 115 ? -19.701 1.925 17.149 1.00 92.06 115 GLY A O 1
ATOM 933 N N . GLY A 1 116 ? -17.580 2.619 17.344 1.00 93.62 116 GLY A N 1
ATOM 934 C CA . GLY A 1 116 ? -17.788 3.902 16.659 1.00 93.62 116 GLY A CA 1
ATOM 935 C C . GLY A 1 116 ? -18.223 5.077 17.542 1.00 93.62 116 GLY A C 1
ATOM 936 O O . GLY A 1 116 ? -18.193 6.210 17.081 1.00 93.62 116 GLY A O 1
ATOM 937 N N . LYS A 1 117 ? -18.549 4.864 18.826 1.00 95.44 117 LYS A N 1
ATOM 938 C CA . LYS A 1 117 ? -19.030 5.942 19.724 1.00 95.44 117 LYS A CA 1
ATOM 939 C C . LYS A 1 117 ? -17.970 6.978 20.128 1.00 95.44 117 LYS A C 1
ATOM 941 O O . LYS A 1 117 ? -18.318 8.048 20.611 1.00 95.44 117 LYS A O 1
ATOM 946 N N . GLY A 1 118 ? -16.689 6.647 19.973 1.00 96.38 118 GLY A N 1
ATOM 947 C CA . GLY A 1 118 ? -15.565 7.446 20.458 1.00 96.38 118 GLY A CA 1
ATOM 948 C C . GLY A 1 118 ? -15.096 7.019 21.853 1.00 96.38 118 GLY A C 1
ATOM 949 O O . GLY A 1 118 ? -15.879 6.852 22.784 1.00 96.38 118 GLY A O 1
ATOM 950 N N . CYS A 1 119 ? -13.788 6.814 22.007 1.00 96.81 119 CYS A N 1
ATOM 951 C CA . CYS A 1 119 ? -13.132 6.539 23.286 1.00 96.81 119 CYS A CA 1
ATOM 952 C C . CYS A 1 119 ? -11.650 6.928 23.218 1.00 96.81 119 CYS A C 1
ATOM 954 O O . CYS A 1 119 ? -11.153 7.317 22.161 1.00 96.81 119 CYS A O 1
ATOM 956 N N . ASN A 1 120 ? -10.926 6.764 24.322 1.00 95.12 120 ASN A N 1
ATOM 957 C CA . ASN A 1 120 ? -9.503 7.090 24.397 1.00 95.12 120 ASN A CA 1
ATOM 958 C C . ASN A 1 120 ? -8.631 6.354 23.357 1.00 95.12 120 ASN A C 1
ATOM 960 O O . ASN A 1 120 ? -7.679 6.937 22.854 1.00 95.12 120 ASN A O 1
ATOM 964 N N . VAL A 1 121 ? -8.972 5.112 22.988 1.00 92.25 121 VAL A N 1
ATOM 965 C CA . VAL A 1 121 ? -8.204 4.317 22.006 1.00 92.25 121 VAL A CA 1
ATOM 966 C C . VAL A 1 121 ? -8.251 4.935 20.607 1.00 92.25 121 VAL A C 1
ATOM 968 O O . VAL A 1 121 ? -7.231 5.027 19.939 1.00 92.25 121 VAL A O 1
ATOM 971 N N . CYS A 1 122 ? -9.421 5.397 20.169 1.00 94.94 122 CYS A N 1
ATOM 972 C CA . CYS A 1 122 ? -9.606 6.018 18.854 1.00 94.94 122 CYS A CA 1
ATOM 973 C C . CYS A 1 122 ? -9.541 7.551 18.900 1.00 94.94 122 CYS A C 1
ATOM 975 O O . CYS A 1 122 ? -10.069 8.216 18.007 1.00 94.94 122 CYS A O 1
ATOM 977 N N . LYS A 1 123 ? -8.965 8.124 19.968 1.00 95.25 123 LYS A N 1
ATOM 978 C CA . LYS A 1 123 ? -8.877 9.580 20.181 1.00 95.25 123 LYS A CA 1
ATOM 979 C C . LYS A 1 123 ? -10.240 10.277 20.034 1.00 95.25 123 LYS A C 1
ATOM 981 O O . LYS A 1 123 ? -10.348 11.341 19.442 1.00 95.25 123 LYS A O 1
ATOM 986 N N . HIS A 1 124 ? -11.292 9.633 20.543 1.00 96.81 124 HIS A N 1
ATOM 987 C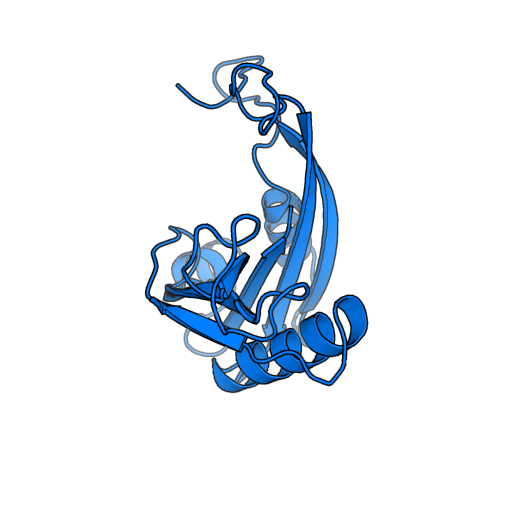 CA . HIS A 1 124 ? -12.688 10.084 20.501 1.00 96.81 124 HIS A CA 1
ATOM 988 C C . HIS A 1 124 ? -13.320 10.217 19.105 1.00 96.81 124 HIS A C 1
ATOM 990 O O . HIS A 1 124 ? -14.453 10.671 19.005 1.00 96.81 124 HIS A O 1
ATOM 996 N N . THR A 1 125 ? -12.661 9.757 18.038 1.00 96.50 125 THR A N 1
ATOM 997 C CA . THR A 1 125 ? -13.209 9.857 16.671 1.00 96.50 125 THR A CA 1
ATOM 998 C C . THR A 1 125 ? -14.219 8.760 16.339 1.00 96.50 125 THR A C 1
ATOM 1000 O O . THR A 1 125 ? -15.024 8.923 15.430 1.00 96.50 125 THR A O 1
ATOM 1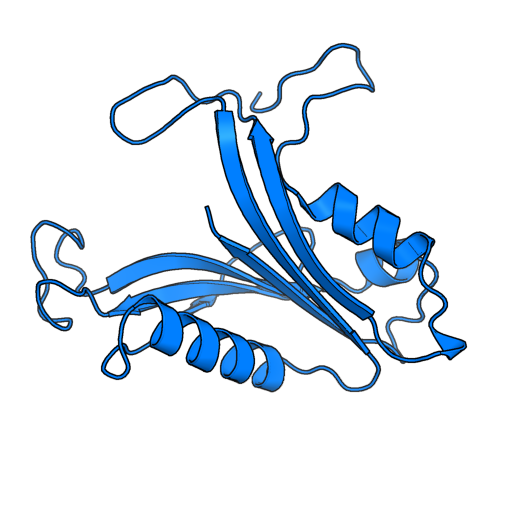003 N N . GLY A 1 126 ? -14.146 7.621 17.035 1.00 97.31 126 GLY A N 1
ATOM 1004 C CA . GLY A 1 126 ? -14.882 6.405 16.679 1.00 97.31 126 GLY A CA 1
ATOM 1005 C C . GLY A 1 126 ? -14.177 5.527 15.640 1.00 97.31 126 GLY A C 1
ATOM 1006 O O . GLY A 1 126 ? -14.574 4.377 15.470 1.00 97.31 126 GLY A O 1
ATOM 1007 N N . TRP A 1 127 ? -13.090 6.006 15.033 1.00 97.69 127 TRP A N 1
ATOM 1008 C CA . TRP A 1 127 ? -12.395 5.366 13.915 1.00 97.69 127 TRP A CA 1
ATOM 1009 C C . TRP A 1 127 ? -10.904 5.197 14.213 1.00 97.69 127 TRP A C 1
ATOM 1011 O O . TRP A 1 127 ? -10.309 5.980 14.951 1.00 97.69 127 TRP A O 1
ATOM 1021 N N . ILE A 1 128 ? -10.300 4.149 13.666 1.00 95.75 128 ILE A N 1
ATOM 1022 C CA . ILE A 1 128 ? -8.863 3.890 13.764 1.00 95.75 128 ILE A CA 1
ATOM 1023 C C . ILE A 1 128 ? -8.351 3.743 12.340 1.00 95.75 128 ILE A C 1
ATOM 1025 O O . ILE A 1 128 ? -8.855 2.892 11.614 1.00 95.75 128 ILE A O 1
ATOM 1029 N N . GLU A 1 129 ? -7.396 4.579 11.948 1.00 96.00 129 GLU A N 1
ATOM 1030 C CA . GLU A 1 129 ? -6.692 4.440 10.673 1.00 96.00 129 GLU A CA 1
ATOM 1031 C C . GLU A 1 129 ? -5.851 3.162 10.697 1.00 96.00 129 GLU A C 1
ATOM 1033 O O . GLU A 1 129 ? -5.145 2.911 11.675 1.00 96.00 129 GLU A O 1
ATOM 1038 N N . ILE A 1 130 ? -5.966 2.339 9.653 1.00 94.94 130 ILE A N 1
ATOM 1039 C CA . ILE A 1 130 ? -5.302 1.029 9.595 1.00 94.94 130 ILE A CA 1
ATOM 1040 C C . ILE A 1 130 ? -4.354 0.926 8.404 1.00 94.94 130 ILE A C 1
ATOM 1042 O O . ILE A 1 130 ? -3.317 0.280 8.522 1.00 94.94 130 ILE A O 1
ATOM 1046 N N . LEU A 1 131 ? -4.689 1.524 7.259 1.00 96.88 131 LEU A N 1
ATOM 1047 C CA . LEU A 1 131 ? -3.885 1.380 6.046 1.00 96.88 131 LEU A CA 1
ATOM 1048 C C . LEU A 1 131 ? -4.075 2.536 5.061 1.00 96.88 131 LEU A C 1
ATOM 1050 O O . LEU A 1 131 ? -5.095 3.229 5.072 1.00 96.88 131 LEU A O 1
ATOM 1054 N N . GLY A 1 132 ? -3.104 2.668 4.157 1.00 98.00 132 GLY A N 1
ATOM 1055 C CA . GLY A 1 132 ? -3.222 3.439 2.919 1.00 98.00 132 GLY A CA 1
ATOM 1056 C C . GLY A 1 132 ? -3.461 2.513 1.725 1.00 98.00 132 GLY A C 1
ATOM 1057 O O . GLY A 1 132 ? -2.978 1.378 1.704 1.00 98.00 132 GLY A O 1
ATOM 1058 N N . ALA A 1 133 ? -4.214 2.979 0.732 1.00 98.44 133 ALA A N 1
ATOM 1059 C CA . ALA A 1 133 ? -4.500 2.240 -0.492 1.00 98.44 133 ALA A CA 1
ATOM 1060 C C . ALA A 1 133 ? -4.802 3.174 -1.671 1.00 98.44 133 ALA A C 1
ATOM 1062 O O . ALA A 1 133 ? -5.004 4.373 -1.501 1.00 98.44 133 ALA A O 1
ATOM 1063 N N . GLY A 1 134 ? -4.883 2.622 -2.876 1.00 98.56 134 GLY A N 1
ATOM 1064 C CA . GLY A 1 134 ? -5.298 3.382 -4.049 1.00 98.56 134 GLY A CA 1
ATOM 1065 C C . GLY A 1 134 ? -5.174 2.600 -5.346 1.00 98.56 134 GLY A C 1
ATOM 1066 O O . GLY A 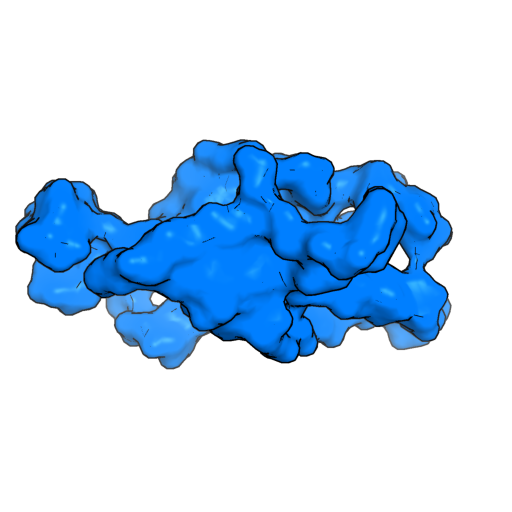1 134 ? -4.707 1.458 -5.363 1.00 98.56 134 GLY A O 1
ATOM 1067 N N . MET A 1 135 ? -5.604 3.225 -6.439 1.00 98.75 135 MET A N 1
ATOM 1068 C CA . MET A 1 135 ? -5.394 2.690 -7.786 1.00 98.75 135 MET A CA 1
ATOM 1069 C C . MET A 1 135 ? -3.955 2.959 -8.209 1.00 98.75 135 MET A C 1
ATOM 1071 O O . MET A 1 135 ? -3.485 4.073 -8.029 1.00 98.75 135 MET A O 1
ATOM 1075 N N . VAL A 1 136 ? -3.241 1.973 -8.746 1.00 98.62 136 VAL A N 1
ATOM 1076 C CA . VAL A 1 136 ? -1.835 2.120 -9.157 1.00 98.62 136 VAL A CA 1
ATOM 1077 C C . VAL A 1 136 ? -1.719 3.243 -10.183 1.00 98.62 136 VAL A C 1
ATOM 1079 O O . VAL A 1 136 ? -2.452 3.263 -11.171 1.00 98.62 136 VAL A O 1
ATOM 1082 N N . HIS A 1 137 ? -0.804 4.182 -9.942 1.00 98.56 137 HIS A N 1
ATOM 1083 C CA . HIS A 1 137 ? -0.628 5.340 -10.810 1.00 98.56 137 HIS A CA 1
ATOM 1084 C C . HIS A 1 137 ? -0.187 4.893 -12.223 1.00 98.56 137 HIS A C 1
ATOM 1086 O O . HIS A 1 137 ? 0.717 4.060 -12.320 1.00 98.56 137 HIS A O 1
ATOM 1092 N N . PRO A 1 138 ? -0.725 5.472 -13.318 1.00 98.38 138 PRO A N 1
ATOM 1093 C CA . PRO A 1 138 ? -0.361 5.113 -14.697 1.00 98.38 138 PRO A CA 1
ATOM 1094 C C . PRO A 1 138 ? 1.152 5.032 -14.954 1.00 98.38 138 PRO A C 1
ATOM 1096 O O . PRO A 1 138 ? 1.639 4.005 -15.411 1.00 98.38 138 PRO A O 1
ATOM 1099 N N . ASN A 1 139 ? 1.915 6.048 -14.531 1.00 98.38 139 ASN A N 1
ATOM 1100 C CA . ASN A 1 139 ? 3.382 6.044 -14.622 1.00 98.38 139 ASN A CA 1
ATOM 1101 C C . ASN A 1 139 ? 4.052 4.808 -13.992 1.00 98.38 139 ASN A C 1
ATOM 1103 O O . ASN A 1 139 ? 5.079 4.364 -14.490 1.00 98.38 139 ASN A O 1
ATOM 1107 N N . VAL A 1 140 ? 3.514 4.251 -12.900 1.00 97.94 140 VAL A N 1
ATOM 1108 C CA . VAL A 1 140 ? 4.077 3.045 -12.267 1.00 97.94 140 VAL A CA 1
ATOM 1109 C C . VAL A 1 140 ? 3.903 1.828 -13.176 1.00 97.94 140 VAL A C 1
ATOM 1111 O O . VAL A 1 140 ? 4.829 1.035 -13.305 1.00 97.94 140 VAL A O 1
ATOM 1114 N N . LEU A 1 141 ? 2.752 1.709 -13.842 1.00 97.94 141 LEU A N 1
ATOM 1115 C CA . LEU A 1 141 ? 2.496 0.650 -14.821 1.00 97.94 141 LEU A CA 1
ATOM 1116 C C . LEU A 1 141 ? 3.399 0.808 -16.051 1.00 97.94 141 LEU A C 1
ATOM 1118 O O . LEU A 1 141 ? 4.043 -0.151 -16.475 1.00 97.94 141 LEU A O 1
ATOM 1122 N N . GLU A 1 142 ? 3.503 2.029 -16.576 1.00 98.00 142 GLU A N 1
ATOM 1123 C CA . GLU A 1 142 ? 4.311 2.341 -17.760 1.00 98.00 142 GLU A CA 1
ATOM 1124 C C . GLU A 1 142 ? 5.807 2.109 -17.522 1.00 98.00 142 GLU A C 1
ATOM 1126 O O . GLU A 1 142 ? 6.492 1.568 -18.390 1.00 98.00 142 GLU A O 1
ATOM 1131 N N . MET A 1 143 ? 6.315 2.437 -16.327 1.00 96.75 143 MET A N 1
ATOM 1132 C CA . MET A 1 143 ? 7.700 2.144 -15.935 1.00 96.75 143 MET A CA 1
ATOM 1133 C C . MET A 1 143 ? 8.004 0.638 -15.885 1.00 96.75 143 MET A C 1
ATOM 1135 O O . MET A 1 143 ? 9.155 0.261 -16.088 1.00 96.75 143 MET A O 1
ATOM 1139 N N . SER A 1 144 ? 6.990 -0.209 -15.684 1.00 95.19 144 SER A N 1
ATOM 1140 C CA . SER A 1 144 ? 7.091 -1.675 -15.772 1.00 95.19 144 SER A CA 1
ATOM 1141 C C . SER A 1 144 ? 6.669 -2.233 -17.143 1.00 95.19 144 SER A C 1
ATOM 1143 O O . SER A 1 144 ? 6.457 -3.435 -17.290 1.00 95.19 144 SER A O 1
ATOM 1145 N N . GLY A 1 145 ? 6.548 -1.382 -18.170 1.00 95.94 145 GLY A N 1
ATOM 1146 C CA . GLY A 1 145 ? 6.265 -1.798 -19.548 1.00 95.94 145 GLY A CA 1
ATOM 1147 C C . GLY A 1 145 ? 4.805 -2.164 -19.832 1.00 95.94 145 GLY A C 1
ATOM 1148 O O . GLY A 1 145 ? 4.526 -2.815 -20.841 1.00 95.94 145 GLY A O 1
ATOM 1149 N N . LEU A 1 146 ? 3.870 -1.764 -18.967 1.00 97.06 146 LEU A N 1
ATOM 1150 C CA . LEU A 1 146 ? 2.439 -2.011 -19.139 1.00 97.06 146 LEU A CA 1
ATOM 1151 C C . LEU A 1 146 ? 1.731 -0.787 -19.720 1.00 97.06 146 LEU A C 1
ATOM 1153 O O . LEU A 1 146 ? 1.881 0.326 -19.225 1.00 97.06 146 LEU A O 1
ATOM 1157 N N . ASP A 1 147 ? 0.905 -1.016 -20.741 1.00 97.44 147 ASP A N 1
ATOM 1158 C CA . ASP A 1 147 ? 0.017 0.005 -21.296 1.00 97.44 147 ASP A CA 1
ATOM 1159 C C . ASP A 1 147 ? -1.092 0.341 -20.285 1.00 97.44 147 ASP A C 1
ATOM 1161 O O . ASP A 1 147 ? -2.000 -0.464 -20.050 1.00 97.44 147 ASP A O 1
ATOM 1165 N N . SER A 1 148 ? -1.010 1.537 -19.696 1.00 97.75 148 SER A N 1
ATOM 1166 C CA . SER A 1 148 ? -1.935 2.053 -18.680 1.00 97.75 148 SER A CA 1
ATOM 1167 C C . SER A 1 148 ? -3.355 2.311 -19.208 1.00 97.75 148 SER A C 1
ATOM 1169 O O . SER A 1 148 ? -4.286 2.474 -18.418 1.00 97.75 148 SER A O 1
ATOM 1171 N N . SER A 1 149 ? -3.557 2.298 -20.532 1.00 97.25 149 SER A N 1
ATOM 1172 C CA . SER A 1 149 ? -4.890 2.334 -21.147 1.00 97.25 149 SER A CA 1
ATOM 1173 C C . SER A 1 149 ? -5.575 0.960 -21.185 1.00 97.25 149 SER A C 1
ATOM 1175 O O . SER A 1 149 ? -6.797 0.881 -21.325 1.00 97.25 149 SER A O 1
ATOM 1177 N N . VAL A 1 150 ? -4.803 -0.124 -21.037 1.00 97.44 150 VAL A N 1
ATOM 1178 C CA . VAL A 1 150 ? -5.279 -1.517 -21.076 1.00 97.44 150 VAL A CA 1
ATOM 1179 C C . VAL A 1 150 ? -5.269 -2.154 -19.689 1.00 97.44 150 VAL A C 1
ATOM 1181 O O . VAL A 1 150 ? -6.210 -2.864 -19.323 1.00 97.44 150 VAL A O 1
ATOM 1184 N N . TYR A 1 151 ? -4.193 -1.936 -18.934 1.00 98.38 151 TYR A N 1
ATOM 1185 C CA . TYR A 1 151 ? -4.013 -2.468 -17.591 1.00 98.38 151 TYR A CA 1
ATOM 1186 C C . TYR A 1 151 ? -4.326 -1.407 -16.551 1.00 98.38 151 TYR A C 1
ATOM 1188 O O . TYR A 1 151 ? -3.938 -0.249 -16.668 1.00 98.38 151 TYR A O 1
ATOM 1196 N N . SER A 1 152 ? -4.970 -1.847 -15.482 1.00 98.50 152 SER A N 1
ATOM 1197 C CA . SER A 1 152 ? -5.142 -1.070 -14.269 1.00 98.50 152 SER A CA 1
ATOM 1198 C C . SER A 1 152 ? -4.834 -1.951 -13.065 1.00 98.50 152 SER A C 1
ATOM 1200 O O . SER A 1 152 ? -4.664 -3.169 -13.164 1.00 98.50 152 SER A O 1
ATOM 1202 N N . GLY A 1 153 ? -4.729 -1.341 -11.895 1.00 98.56 153 GLY A N 1
ATOM 1203 C CA . GLY A 1 153 ? -4.447 -2.090 -10.688 1.00 98.56 153 GLY A CA 1
ATOM 1204 C C . GLY A 1 153 ? -4.764 -1.307 -9.438 1.00 98.56 153 GLY A C 1
ATOM 1205 O O . GLY A 1 153 ? -4.976 -0.099 -9.494 1.00 98.56 153 GLY A O 1
ATOM 1206 N N . PHE A 1 154 ? -4.763 -1.991 -8.305 1.00 98.81 154 PHE A N 1
ATOM 1207 C CA . PHE A 1 154 ? -4.803 -1.353 -6.999 1.00 98.81 154 PHE A CA 1
ATOM 1208 C C . PHE A 1 154 ? -3.676 -1.874 -6.116 1.00 98.81 154 PHE A C 1
ATOM 1210 O O . PHE A 1 154 ? -3.229 -3.016 -6.256 1.00 98.81 154 PHE A O 1
ATOM 1217 N N . ALA A 1 155 ? -3.261 -1.036 -5.176 1.00 98.62 155 ALA A N 1
ATOM 1218 C CA . ALA A 1 155 ? -2.306 -1.379 -4.140 1.00 98.62 155 ALA A CA 1
ATOM 1219 C C . ALA A 1 155 ? -2.823 -0.946 -2.763 1.00 98.62 155 ALA A C 1
ATOM 1221 O O . ALA A 1 155 ? -3.649 -0.037 -2.647 1.00 98.62 155 ALA A O 1
ATOM 1222 N N . PHE A 1 156 ? -2.346 -1.608 -1.714 1.00 98.44 156 PHE A N 1
ATOM 1223 C CA . PHE A 1 156 ? -2.614 -1.245 -0.322 1.00 98.44 156 PHE A CA 1
ATOM 1224 C C . PHE A 1 156 ? -1.426 -1.615 0.564 1.00 98.44 156 PHE A C 1
ATOM 1226 O O . PHE A 1 156 ? -0.697 -2.552 0.244 1.00 98.44 156 PHE A O 1
ATOM 1233 N N . GLY A 1 157 ? -1.249 -0.912 1.682 1.00 97.50 157 GLY A N 1
ATOM 1234 C CA . GLY A 1 157 ? -0.149 -1.135 2.619 1.00 97.50 157 GLY A CA 1
ATOM 1235 C C . GLY A 1 157 ? -0.578 -1.034 4.078 1.00 97.50 157 GLY A C 1
ATOM 1236 O O . GLY A 1 157 ? -1.160 -0.033 4.487 1.00 97.50 157 GLY A O 1
ATOM 1237 N N . LEU A 1 158 ? -0.252 -2.070 4.850 1.00 94.62 158 LEU A N 1
ATOM 1238 C CA . LEU A 1 158 ? -0.521 -2.219 6.280 1.00 94.62 158 LEU A CA 1
ATOM 1239 C C . LEU A 1 158 ? 0.807 -2.321 7.049 1.00 94.62 158 LEU A C 1
ATOM 1241 O O . LEU A 1 158 ? 1.719 -3.018 6.596 1.00 94.62 158 LEU A O 1
ATOM 1245 N N . GLY A 1 159 ? 0.910 -1.625 8.185 1.00 91.19 159 GLY A N 1
ATOM 1246 C CA . GLY A 1 159 ? 2.027 -1.729 9.140 1.00 91.19 159 GLY A CA 1
ATOM 1247 C C . GLY A 1 159 ? 1.817 -2.771 10.230 1.00 91.19 159 GLY A C 1
ATOM 1248 O O . GLY A 1 159 ? 0.660 -3.200 10.427 1.00 91.19 159 GLY A O 1
#

Organism: Lactococcus lactis subsp. cremoris (NCBI:txid1359)